Protein AF-A0A3D5CTG4-F1 (afdb_monomer_lite)

Radius of gyration: 15.51 Å; chains: 1; bounding box: 34×23×46 Å

Foldseek 3Di:
DPPVLVVLLVVLVVLLVVLLVCLVCVVVVCVVCVVVVNNVVSVVVVVVSVVVSVVVLVVSCVVQVVVVDPVSNVSSVVSVVSSVCSCVVRVD

pLDDT: mean 83.26, std 7.46, range [53.03, 91.44]

Secondary structure (DSSP, 8-state):
--HHHHHHHHHHHHHHHHHHHHHHHHHHHHHHHHHTT-HHHHHHHHHHHHHHHHHHHHHHHHHHHHTT-HHHHHHHHHHHHHHHHHHHHS--

Sequence (92 aa):
MQKKHLYFTISIALLSVLHWLFSYFYIRLYGYFNLQGSLNQFLLFTQVFRFVLNFYIIFCGYVTLREENRKLLLIYLLFFLFNLLLPFLFPI

Structure (mmCIF, N/CA/C/O backbone):
data_AF-A0A3D5CTG4-F1
#
_entry.id   AF-A0A3D5CTG4-F1
#
loop_
_atom_site.group_PDB
_atom_site.id
_atom_site.type_symbol
_atom_site.label_atom_id
_atom_site.label_alt_id
_atom_site.label_comp_id
_atom_site.label_asym_id
_atom_site.label_entity_id
_atom_site.label_seq_id
_atom_site.pdbx_PDB_ins_code
_atom_site.Cartn_x
_atom_site.Cartn_y
_atom_site.Cartn_z
_atom_site.occupancy
_atom_site.B_iso_or_equiv
_atom_site.auth_seq_id
_atom_site.auth_comp_id
_atom_site.auth_asym_id
_atom_site.auth_atom_id
_atom_site.pdbx_PDB_model_num
ATOM 1 N N . MET A 1 1 ? -5.060 -3.353 25.770 1.00 53.03 1 MET A N 1
ATOM 2 C CA . MET A 1 1 ? -5.551 -3.757 24.432 1.00 53.03 1 MET A CA 1
ATOM 3 C C . MET A 1 1 ? -5.350 -5.256 24.291 1.00 53.03 1 MET A C 1
ATOM 5 O O . MET A 1 1 ? -4.268 -5.718 24.630 1.00 53.03 1 MET A O 1
ATOM 9 N N . GLN A 1 2 ? -6.359 -6.029 23.869 1.00 65.06 2 GLN A N 1
ATOM 10 C CA . GLN A 1 2 ? -6.149 -7.454 23.568 1.00 65.06 2 GLN A CA 1
ATOM 11 C C . GLN A 1 2 ? -5.023 -7.600 22.530 1.00 65.06 2 GLN A C 1
ATOM 13 O O . GLN A 1 2 ? -4.959 -6.814 21.584 1.00 65.06 2 GLN A O 1
ATOM 18 N N . LYS A 1 3 ? -4.149 -8.606 22.693 1.00 70.31 3 LYS A N 1
ATOM 19 C CA . LYS A 1 3 ? -2.975 -8.843 21.825 1.00 70.31 3 LYS A CA 1
ATOM 20 C C . LYS A 1 3 ? -3.334 -8.851 20.328 1.00 70.31 3 LYS A C 1
ATOM 22 O O . LYS A 1 3 ? -2.570 -8.343 19.520 1.00 70.31 3 LYS A O 1
ATOM 27 N N . LYS A 1 4 ? -4.532 -9.336 19.972 1.00 72.00 4 LYS A N 1
ATOM 28 C CA . LYS A 1 4 ? -5.064 -9.349 18.597 1.00 72.00 4 LYS A CA 1
ATOM 29 C C . LYS A 1 4 ? -5.143 -7.954 17.960 1.00 72.00 4 LYS A C 1
ATOM 31 O O . LYS A 1 4 ? -4.701 -7.777 16.831 1.00 72.00 4 LYS A O 1
ATOM 36 N N . HIS A 1 5 ? -5.619 -6.954 18.698 1.00 73.19 5 HIS A N 1
ATOM 37 C CA . HIS A 1 5 ? -5.747 -5.585 18.188 1.00 73.19 5 HIS A CA 1
ATOM 38 C C . HIS A 1 5 ? -4.390 -4.889 18.016 1.00 73.19 5 HIS A C 1
ATOM 40 O O . HIS A 1 5 ? -4.238 -4.036 17.143 1.00 73.19 5 HIS A O 1
ATOM 46 N N . LEU A 1 6 ? -3.391 -5.268 18.822 1.00 75.6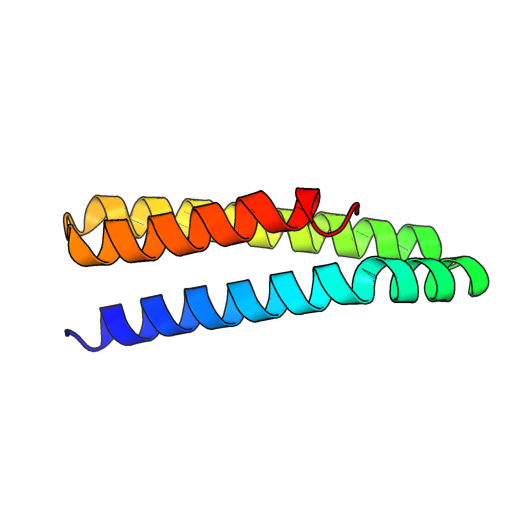9 6 LEU A N 1
ATOM 47 C CA . LEU A 1 6 ? -2.020 -4.785 18.660 1.00 75.69 6 LEU A CA 1
ATOM 48 C C . LEU A 1 6 ? -1.436 -5.278 17.328 1.00 75.69 6 LEU A C 1
ATOM 50 O O . LEU A 1 6 ? -0.965 -4.466 16.538 1.00 75.69 6 LEU A O 1
ATOM 54 N N . TYR A 1 7 ? -1.535 -6.583 17.047 1.00 80.00 7 TYR A N 1
ATOM 55 C CA . TYR A 1 7 ? -1.065 -7.154 15.779 1.00 80.00 7 TYR A CA 1
ATOM 56 C C . TYR A 1 7 ? -1.793 -6.558 14.573 1.00 80.00 7 TYR A C 1
ATOM 58 O O . TYR A 1 7 ? -1.153 -6.235 13.577 1.00 80.00 7 TYR A O 1
ATOM 66 N N . PHE A 1 8 ? -3.106 -6.344 14.680 1.00 80.75 8 PHE A N 1
ATOM 67 C CA . PHE A 1 8 ? -3.890 -5.689 13.634 1.00 80.75 8 PHE A CA 1
ATOM 68 C C . PHE A 1 8 ? -3.389 -4.268 13.336 1.00 80.75 8 PHE A C 1
ATOM 70 O O . PHE A 1 8 ? -3.148 -3.917 12.182 1.00 80.75 8 PHE A O 1
ATOM 77 N N . THR A 1 9 ? -3.158 -3.475 14.386 1.00 80.88 9 THR A N 1
ATOM 78 C CA . THR A 1 9 ? -2.670 -2.094 14.258 1.00 80.88 9 THR A CA 1
ATOM 79 C C . THR A 1 9 ? -1.259 -2.050 13.670 1.00 80.88 9 THR A C 1
ATOM 81 O O . THR A 1 9 ? -0.995 -1.256 12.770 1.00 80.88 9 THR A O 1
ATOM 84 N N . ILE A 1 10 ? -0.367 -2.936 14.127 1.00 85.81 10 ILE A N 1
ATOM 85 C CA . ILE A 1 10 ? 0.996 -3.067 13.589 1.00 85.81 10 ILE A CA 1
ATOM 86 C C . ILE A 1 10 ? 0.955 -3.453 12.108 1.00 85.81 10 ILE A C 1
ATOM 88 O O . ILE A 1 10 ? 1.692 -2.878 11.314 1.00 85.81 10 ILE A O 1
ATOM 92 N N . SER A 1 11 ? 0.076 -4.382 11.725 1.00 86.69 11 SER A N 1
ATOM 93 C CA . SER A 1 11 ? -0.042 -4.837 10.338 1.00 86.69 11 SER A CA 1
ATOM 94 C C . SER A 1 11 ? -0.481 -3.708 9.401 1.00 86.69 11 SER A C 1
ATOM 96 O O . SER A 1 11 ? 0.143 -3.483 8.366 1.00 86.69 11 SER A O 1
ATOM 98 N N . ILE A 1 12 ? -1.501 -2.930 9.788 1.00 84.56 12 ILE A N 1
ATOM 99 C CA . ILE A 1 12 ? -1.950 -1.763 9.007 1.00 84.56 12 ILE A CA 1
ATOM 100 C C . ILE A 1 12 ? -0.858 -0.689 8.935 1.00 84.56 12 ILE A C 1
ATOM 102 O O . ILE A 1 12 ? -0.636 -0.108 7.869 1.00 84.56 12 ILE A O 1
ATOM 106 N N . ALA A 1 13 ? -0.163 -0.431 10.045 1.00 86.31 13 ALA A N 1
ATOM 107 C CA . ALA A 1 13 ? 0.919 0.545 10.085 1.00 86.31 13 ALA A CA 1
ATOM 108 C C . ALA A 1 13 ? 2.069 0.148 9.149 1.00 86.31 13 ALA A C 1
ATOM 110 O O . ALA A 1 13 ? 2.505 0.959 8.334 1.00 86.31 13 ALA A O 1
ATOM 111 N N . LEU A 1 14 ? 2.509 -1.110 9.213 1.00 88.31 14 LEU A N 1
ATOM 112 C CA . LEU A 1 14 ? 3.581 -1.641 8.372 1.00 88.31 14 LEU A CA 1
ATOM 113 C C . LEU A 1 14 ? 3.205 -1.563 6.889 1.00 88.31 14 LEU A C 1
ATOM 115 O O . LEU A 1 14 ? 4.007 -1.109 6.073 1.00 88.31 14 LEU A O 1
ATOM 119 N N . LEU A 1 15 ? 1.968 -1.926 6.549 1.00 85.69 15 LEU A N 1
ATOM 120 C CA . LEU A 1 15 ? 1.477 -1.841 5.178 1.00 85.69 15 LEU A CA 1
ATOM 121 C C . LEU A 1 15 ? 1.420 -0.395 4.665 1.00 85.69 15 LEU A C 1
ATOM 123 O O . LEU A 1 15 ? 1.793 -0.127 3.527 1.00 85.69 15 LEU A O 1
ATOM 127 N N . SER A 1 16 ? 1.004 0.542 5.515 1.00 84.88 16 SER A N 1
ATOM 128 C CA . SER A 1 16 ? 0.933 1.965 5.166 1.00 84.88 16 SER A CA 1
ATOM 129 C C . SER A 1 16 ? 2.323 2.565 4.949 1.00 84.88 16 SER A C 1
ATOM 131 O O . SER A 1 16 ? 2.515 3.356 4.028 1.00 84.88 16 SER A O 1
ATOM 133 N N . VAL A 1 17 ? 3.313 2.150 5.747 1.00 88.12 17 VAL A N 1
ATOM 134 C CA . VAL A 1 17 ? 4.721 2.529 5.544 1.00 88.12 17 VAL A CA 1
ATOM 135 C C . VAL A 1 17 ? 5.255 1.952 4.234 1.00 88.12 17 VAL A C 1
ATOM 137 O O . VAL A 1 17 ? 5.896 2.675 3.474 1.00 88.12 17 VAL A O 1
ATOM 140 N N . LEU A 1 18 ? 4.961 0.684 3.932 1.00 87.62 18 LEU A N 1
ATOM 141 C CA . LEU A 1 18 ? 5.333 0.060 2.658 1.00 87.62 18 LEU A CA 1
ATOM 142 C C . LEU A 1 18 ? 4.720 0.796 1.464 1.00 87.62 18 LEU A C 1
ATOM 144 O O . LEU A 1 18 ? 5.422 1.084 0.497 1.00 87.62 18 LEU A O 1
ATOM 148 N N . HIS A 1 19 ? 3.433 1.134 1.537 1.00 85.94 19 HIS A N 1
ATOM 149 C CA . HIS A 1 19 ? 2.747 1.868 0.478 1.00 85.94 19 HIS A CA 1
ATOM 150 C C . HIS A 1 19 ? 3.317 3.280 0.298 1.00 85.94 19 HIS A C 1
ATOM 152 O O . HIS A 1 19 ? 3.514 3.723 -0.835 1.00 85.94 19 HIS A O 1
ATOM 158 N N . TRP A 1 20 ? 3.647 3.966 1.394 1.00 87.50 20 TRP A N 1
ATOM 159 C CA . TRP A 1 20 ? 4.300 5.271 1.340 1.00 87.50 20 TRP A CA 1
ATOM 160 C C . TRP A 1 20 ? 5.692 5.198 0.709 1.00 87.50 20 TRP A C 1
ATOM 162 O O . TRP A 1 20 ? 5.972 5.956 -0.217 1.00 87.50 20 TRP A O 1
ATOM 172 N N . LEU A 1 21 ? 6.538 4.258 1.146 1.00 88.25 21 LEU A N 1
ATOM 173 C CA . LEU A 1 21 ? 7.865 4.040 0.560 1.00 88.25 21 LEU A CA 1
ATOM 174 C C . LEU A 1 21 ? 7.760 3.739 -0.935 1.00 88.25 21 LEU A C 1
ATOM 176 O O . LEU A 1 21 ? 8.466 4.346 -1.739 1.00 88.25 21 LEU A O 1
ATOM 180 N N . PHE A 1 22 ? 6.850 2.842 -1.313 1.00 86.69 22 PHE A N 1
ATOM 181 C CA . PHE A 1 22 ? 6.618 2.507 -2.711 1.00 86.69 22 PHE A CA 1
ATOM 182 C C . PHE A 1 22 ? 6.208 3.742 -3.523 1.00 86.69 22 PHE A C 1
ATOM 184 O O . PHE A 1 22 ? 6.784 3.999 -4.577 1.00 86.69 22 PHE A O 1
ATOM 191 N N . SER A 1 23 ? 5.283 4.547 -2.998 1.00 86.00 23 SER A N 1
ATOM 192 C CA . SER A 1 23 ? 4.811 5.767 -3.659 1.00 86.00 23 SER A CA 1
ATOM 193 C C . SER A 1 23 ? 5.916 6.814 -3.810 1.00 86.00 23 SER A C 1
ATOM 195 O O . SER A 1 23 ? 6.077 7.399 -4.878 1.00 86.00 23 SER A O 1
ATOM 197 N N . TYR A 1 24 ? 6.734 6.999 -2.773 1.00 87.25 24 TYR A N 1
ATOM 198 C CA . TYR A 1 24 ? 7.855 7.935 -2.787 1.00 87.25 24 TYR A CA 1
ATOM 199 C C . TYR A 1 24 ? 8.908 7.568 -3.842 1.00 87.25 24 TYR A C 1
ATOM 201 O O . TYR A 1 24 ? 9.415 8.432 -4.562 1.00 87.25 24 TYR A O 1
ATOM 209 N N . PHE A 1 25 ? 9.241 6.280 -3.956 1.00 87.56 25 PHE A N 1
ATOM 210 C CA . PHE A 1 25 ? 10.249 5.807 -4.905 1.00 87.56 25 PHE A CA 1
ATOM 211 C C . PHE A 1 25 ? 9.696 5.503 -6.300 1.00 87.56 25 PHE A C 1
ATOM 213 O O . PHE A 1 25 ? 10.496 5.291 -7.215 1.00 87.56 25 PHE A O 1
ATOM 220 N N . TYR A 1 26 ? 8.373 5.523 -6.494 1.00 87.19 26 TYR A N 1
ATOM 221 C CA . TYR A 1 26 ? 7.730 5.093 -7.735 1.00 87.19 26 TYR A CA 1
ATOM 222 C C . TYR A 1 26 ? 8.313 5.773 -8.973 1.00 87.19 26 TYR A C 1
ATOM 224 O O . TYR A 1 26 ? 8.728 5.081 -9.893 1.00 87.19 26 TYR A O 1
ATOM 232 N N . ILE A 1 27 ? 8.440 7.105 -8.982 1.00 86.06 27 ILE A N 1
ATOM 233 C CA . ILE A 1 27 ? 8.931 7.839 -10.160 1.00 86.06 27 ILE A CA 1
ATOM 234 C C . ILE A 1 27 ? 10.376 7.450 -10.529 1.00 86.06 27 ILE A C 1
ATOM 236 O O . ILE A 1 27 ? 10.730 7.358 -11.704 1.00 86.06 27 ILE A O 1
ATOM 240 N N . ARG A 1 28 ? 11.218 7.179 -9.519 1.00 88.06 28 ARG A N 1
ATOM 241 C CA . ARG A 1 28 ? 12.620 6.780 -9.715 1.00 88.06 28 ARG A CA 1
ATOM 242 C C . ARG A 1 28 ? 12.703 5.356 -10.251 1.00 88.06 28 ARG A C 1
ATOM 244 O O . ARG A 1 28 ? 13.470 5.100 -11.175 1.00 88.06 28 ARG A O 1
ATOM 251 N N . LEU A 1 29 ? 11.895 4.454 -9.696 1.00 87.62 29 LEU A N 1
ATOM 252 C CA . LEU A 1 29 ? 11.786 3.077 -10.173 1.00 87.62 29 LEU A CA 1
ATOM 253 C C . LEU A 1 29 ? 11.221 3.043 -11.596 1.00 87.6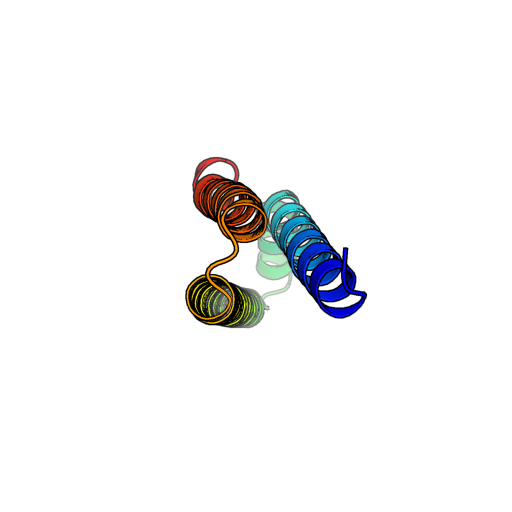2 29 LEU A C 1
ATOM 255 O O . LEU A 1 29 ? 11.806 2.396 -12.457 1.00 87.62 29 LEU A O 1
ATOM 259 N N . TYR A 1 30 ? 10.167 3.809 -11.875 1.00 88.19 30 TYR A N 1
ATOM 260 C CA . TYR A 1 30 ? 9.586 3.953 -13.206 1.00 88.19 30 TYR A CA 1
ATOM 261 C C . TYR A 1 30 ? 10.644 4.381 -14.227 1.00 88.19 30 TYR A C 1
ATOM 263 O O . TYR A 1 30 ? 10.802 3.726 -15.254 1.00 88.19 30 TYR A O 1
ATOM 271 N N . GLY A 1 31 ? 11.427 5.424 -13.925 1.00 86.94 31 GLY A N 1
ATOM 272 C CA . GLY A 1 31 ? 12.521 5.869 -14.792 1.00 86.94 31 GLY A CA 1
ATOM 273 C C . GLY A 1 31 ? 13.581 4.787 -15.029 1.00 86.94 31 GLY A C 1
ATOM 274 O O . GLY A 1 31 ? 13.986 4.563 -16.168 1.00 86.94 31 GLY A O 1
ATOM 275 N N . TYR A 1 32 ? 13.986 4.072 -13.977 1.00 91.19 32 TYR A N 1
ATOM 276 C CA . TYR A 1 32 ? 14.954 2.975 -14.068 1.00 91.19 32 TYR A CA 1
ATOM 277 C C . TYR A 1 32 ? 14.452 1.818 -14.947 1.00 91.19 32 TYR A C 1
ATOM 279 O O . TYR A 1 32 ? 15.143 1.402 -15.877 1.00 91.19 32 TYR A O 1
ATOM 287 N N . PHE A 1 33 ? 13.234 1.331 -14.701 1.00 90.31 33 PHE A N 1
ATOM 288 C CA . PHE A 1 33 ? 12.637 0.225 -15.458 1.00 90.31 33 PHE A CA 1
ATOM 289 C C . PHE A 1 33 ? 12.285 0.619 -16.898 1.00 90.31 33 PHE A C 1
ATOM 291 O O . PHE A 1 33 ? 12.334 -0.226 -17.794 1.00 90.31 33 PHE A O 1
ATOM 298 N N . ASN A 1 34 ? 11.998 1.900 -17.149 1.00 90.62 34 ASN A N 1
ATOM 299 C CA . ASN A 1 34 ? 11.833 2.423 -18.502 1.00 90.62 34 ASN A CA 1
ATOM 300 C C . ASN A 1 34 ? 13.138 2.320 -19.307 1.00 90.62 34 ASN A C 1
ATOM 302 O O . ASN A 1 34 ? 13.135 1.830 -20.434 1.00 90.62 34 ASN A O 1
ATOM 306 N N . LEU A 1 35 ? 14.268 2.711 -18.708 1.00 90.62 35 LEU A N 1
ATOM 307 C CA . LEU A 1 35 ? 15.583 2.641 -19.357 1.00 90.62 35 LEU A CA 1
ATOM 308 C C . LEU A 1 35 ? 16.067 1.202 -19.585 1.00 90.62 35 LEU A C 1
ATOM 310 O O . LEU A 1 35 ? 16.821 0.952 -20.520 1.00 90.62 35 LEU A O 1
ATOM 314 N N . GLN A 1 36 ? 15.627 0.252 -18.759 1.00 90.69 36 GLN A N 1
ATOM 315 C CA . GLN A 1 36 ? 15.966 -1.167 -18.907 1.00 90.69 36 GLN A CA 1
ATOM 316 C C . GLN A 1 36 ? 15.049 -1.942 -19.866 1.00 90.69 36 GLN A C 1
ATOM 318 O O . GLN A 1 36 ? 15.259 -3.136 -20.071 1.00 90.69 36 GLN A O 1
ATOM 323 N N . GLY A 1 37 ? 14.030 -1.301 -20.450 1.00 89.00 37 GLY A N 1
ATOM 324 C CA . GLY A 1 37 ? 13.082 -1.958 -21.360 1.00 89.00 37 GLY A CA 1
ATOM 325 C C . GLY A 1 37 ? 12.103 -2.923 -20.675 1.00 89.00 37 GLY A C 1
ATOM 326 O O . GLY A 1 37 ? 11.358 -3.631 -21.347 1.00 89.00 37 GLY A O 1
ATOM 327 N N . SER A 1 38 ? 12.061 -2.942 -19.341 1.00 91.00 38 SER A N 1
ATOM 328 C CA . SER A 1 38 ? 11.205 -3.806 -18.513 1.00 91.00 38 SER A CA 1
ATOM 329 C C . SER A 1 38 ? 10.001 -3.057 -17.918 1.00 91.00 38 SER A C 1
ATOM 331 O O . SER A 1 38 ? 9.358 -3.525 -16.976 1.00 91.00 38 SER A O 1
ATOM 333 N N . LEU A 1 39 ? 9.638 -1.914 -18.514 1.00 88.94 39 LEU A N 1
ATOM 334 C CA . LEU A 1 39 ? 8.552 -1.037 -18.068 1.00 88.94 39 LEU A CA 1
ATOM 335 C C . LEU A 1 39 ? 7.220 -1.772 -17.870 1.00 88.94 39 LEU A C 1
ATOM 337 O O . LEU A 1 39 ? 6.570 -1.610 -16.841 1.00 88.94 39 LEU A O 1
ATOM 341 N N . ASN A 1 40 ? 6.827 -2.614 -18.829 1.00 87.81 40 ASN A N 1
ATOM 342 C CA . ASN A 1 40 ? 5.555 -3.338 -18.761 1.00 87.81 40 ASN A CA 1
ATOM 343 C C . ASN A 1 40 ? 5.484 -4.283 -17.556 1.00 87.81 40 ASN A C 1
ATOM 345 O O . ASN A 1 40 ? 4.437 -4.393 -16.924 1.00 87.81 40 ASN A O 1
ATOM 349 N N . GLN A 1 41 ? 6.596 -4.934 -17.206 1.00 89.12 41 GLN A N 1
ATOM 350 C CA . GLN A 1 41 ? 6.660 -5.811 -16.035 1.00 89.12 41 GLN A CA 1
ATOM 351 C C . GLN A 1 41 ? 6.544 -5.003 -14.740 1.00 89.12 41 GLN A C 1
ATOM 353 O O . GLN A 1 41 ? 5.807 -5.394 -13.837 1.00 89.12 41 GLN A O 1
ATOM 358 N N . PHE A 1 42 ? 7.214 -3.849 -14.671 1.00 89.12 42 PHE A N 1
ATOM 359 C CA . PHE A 1 42 ? 7.119 -2.942 -13.528 1.00 89.12 42 PHE A CA 1
ATOM 360 C C . PHE A 1 42 ? 5.702 -2.373 -13.347 1.00 89.12 42 PHE A C 1
ATOM 362 O O . PHE A 1 42 ? 5.184 -2.333 -12.228 1.00 89.12 42 PHE A O 1
ATOM 369 N N . LEU A 1 43 ? 5.040 -1.985 -14.439 1.00 89.06 43 LEU A N 1
ATOM 370 C CA . LEU A 1 43 ? 3.655 -1.510 -14.414 1.00 89.06 43 LEU A CA 1
ATOM 371 C C . LEU A 1 43 ? 2.689 -2.600 -13.943 1.00 89.06 43 LEU A C 1
ATOM 373 O O . LEU A 1 43 ? 1.850 -2.337 -13.082 1.00 89.06 43 LEU A O 1
ATOM 377 N N . LEU A 1 44 ? 2.843 -3.829 -14.442 1.00 91.44 44 LEU A N 1
ATOM 378 C CA . LEU A 1 44 ? 2.027 -4.972 -14.025 1.00 91.44 44 LEU A CA 1
ATOM 379 C C . LEU A 1 44 ? 2.242 -5.273 -12.533 1.00 91.44 44 LEU A C 1
ATOM 381 O O . LEU A 1 44 ? 1.274 -5.395 -11.782 1.00 91.44 44 LEU A O 1
ATOM 385 N N . PHE A 1 45 ? 3.496 -5.289 -12.072 1.00 89.62 45 PHE A N 1
ATOM 386 C CA . PHE A 1 45 ? 3.822 -5.438 -10.652 1.00 89.62 45 PHE A CA 1
ATOM 387 C C . PHE A 1 45 ? 3.170 -4.344 -9.797 1.00 89.62 45 PHE A C 1
ATOM 389 O O . PHE A 1 45 ? 2.553 -4.639 -8.775 1.00 89.62 45 PHE A O 1
ATOM 396 N N . THR A 1 46 ? 3.243 -3.088 -10.242 1.00 88.56 46 THR A N 1
ATOM 397 C CA . THR A 1 46 ? 2.635 -1.952 -9.538 1.00 88.56 46 THR A CA 1
ATOM 398 C C . THR A 1 46 ? 1.114 -2.084 -9.456 1.00 88.56 46 THR A C 1
ATOM 400 O O . THR A 1 46 ? 0.527 -1.846 -8.400 1.00 88.56 46 THR A O 1
ATOM 403 N N . GLN A 1 47 ? 0.459 -2.502 -10.540 1.00 87.62 47 GLN A N 1
ATOM 404 C CA . GLN A 1 47 ? -0.986 -2.734 -10.557 1.00 87.62 47 GLN A CA 1
ATOM 405 C C . GLN A 1 47 ? -1.393 -3.849 -9.589 1.00 87.62 47 GLN A C 1
ATOM 407 O O . GLN A 1 47 ? -2.324 -3.662 -8.803 1.00 87.62 47 GLN A O 1
ATOM 412 N N . VAL A 1 48 ? -0.671 -4.973 -9.589 1.00 91.12 48 VAL A N 1
ATOM 413 C CA . VAL A 1 48 ? -0.919 -6.087 -8.660 1.00 91.12 48 VAL A CA 1
ATOM 414 C C . VAL A 1 48 ? -0.705 -5.642 -7.216 1.00 91.12 48 VAL A C 1
ATOM 416 O O . VAL A 1 48 ? -1.553 -5.902 -6.365 1.00 91.12 48 VAL A O 1
ATOM 419 N N . PHE A 1 49 ? 0.375 -4.912 -6.937 1.00 87.50 49 PHE A N 1
ATOM 420 C CA . PHE A 1 49 ? 0.657 -4.378 -5.607 1.00 87.50 49 PHE A CA 1
ATOM 421 C C . PHE A 1 49 ? -0.472 -3.460 -5.113 1.00 87.50 49 PHE A C 1
ATOM 423 O O . PHE A 1 49 ? -0.974 -3.641 -4.002 1.00 87.50 49 PHE A O 1
ATOM 430 N N . ARG A 1 50 ? -0.951 -2.538 -5.960 1.00 84.75 50 ARG A N 1
ATOM 431 C CA . ARG A 1 50 ? -2.101 -1.670 -5.645 1.00 84.75 50 ARG A CA 1
ATOM 432 C C . ARG A 1 50 ? -3.377 -2.472 -5.402 1.00 84.75 50 ARG A C 1
ATOM 434 O O . ARG A 1 50 ? -4.132 -2.152 -4.487 1.00 84.75 50 ARG A O 1
ATOM 441 N N . PHE A 1 51 ? -3.619 -3.514 -6.193 1.00 87.62 51 PHE A N 1
ATOM 442 C CA . PHE A 1 51 ? -4.788 -4.373 -6.023 1.00 87.62 51 PHE A CA 1
ATOM 443 C C . PHE A 1 51 ? -4.761 -5.103 -4.675 1.00 87.62 51 PHE A C 1
ATOM 445 O O . PHE A 1 51 ? -5.750 -5.080 -3.942 1.00 87.62 51 PHE A O 1
ATOM 452 N N . VAL A 1 52 ? -3.612 -5.679 -4.309 1.00 88.62 52 VAL A N 1
ATOM 453 C CA . VAL A 1 52 ? -3.411 -6.352 -3.017 1.00 88.62 52 VAL A CA 1
ATOM 454 C C . VAL A 1 52 ? -3.594 -5.376 -1.852 1.00 88.62 52 VAL A C 1
ATOM 456 O O . VAL A 1 52 ? -4.287 -5.707 -0.890 1.00 88.62 52 VAL A O 1
ATOM 459 N N . LEU A 1 53 ? -3.043 -4.161 -1.950 1.00 85.50 53 LEU A N 1
ATOM 460 C CA . LEU A 1 53 ? -3.228 -3.116 -0.938 1.00 85.50 53 LEU A CA 1
ATOM 461 C C . LEU A 1 53 ? -4.703 -2.742 -0.757 1.00 85.50 53 LEU A C 1
ATOM 463 O O . LEU A 1 53 ? -5.196 -2.726 0.370 1.00 85.50 53 LEU A O 1
ATOM 467 N N . ASN A 1 54 ? -5.421 -2.486 -1.852 1.00 84.88 54 ASN A N 1
ATOM 468 C CA . ASN A 1 54 ? -6.842 -2.140 -1.800 1.00 84.88 54 ASN A CA 1
ATOM 469 C C . ASN A 1 54 ? -7.678 -3.272 -1.194 1.00 84.88 54 ASN A C 1
ATOM 471 O O . ASN A 1 54 ? -8.522 -3.026 -0.331 1.00 84.88 54 ASN A O 1
ATOM 475 N N . PHE A 1 55 ? -7.416 -4.517 -1.598 1.00 88.44 55 PHE A N 1
ATOM 476 C CA . PHE A 1 55 ? -8.108 -5.681 -1.052 1.00 88.44 55 PHE A CA 1
ATOM 477 C C . PHE A 1 55 ? -7.856 -5.833 0.452 1.00 88.44 55 PHE A C 1
ATOM 479 O O . PHE A 1 55 ? -8.785 -6.075 1.225 1.00 88.44 55 PHE A O 1
ATOM 486 N N . TYR A 1 56 ? -6.612 -5.627 0.886 1.00 86.38 56 TYR A N 1
ATOM 487 C CA . TYR A 1 56 ? -6.255 -5.681 2.296 1.00 86.38 56 TYR A CA 1
ATOM 488 C C . TYR A 1 56 ? -6.952 -4.584 3.112 1.00 86.38 56 TYR A C 1
ATOM 490 O O . TYR A 1 56 ? -7.475 -4.858 4.191 1.00 86.38 56 TYR A O 1
ATOM 498 N N . ILE A 1 57 ? -7.017 -3.355 2.592 1.00 85.25 57 ILE A N 1
ATOM 499 C CA . ILE A 1 57 ? -7.737 -2.249 3.238 1.00 85.25 57 ILE A CA 1
ATOM 500 C C . ILE A 1 57 ? -9.218 -2.608 3.416 1.00 85.25 57 ILE A C 1
ATOM 502 O O . ILE A 1 57 ? -9.739 -2.485 4.524 1.00 85.25 57 ILE A O 1
ATOM 506 N N . ILE A 1 58 ? -9.876 -3.128 2.372 1.00 86.62 58 ILE A N 1
ATOM 507 C CA . ILE A 1 58 ? -11.278 -3.580 2.439 1.00 86.62 58 ILE A CA 1
ATOM 508 C C . ILE A 1 58 ? -11.454 -4.653 3.520 1.00 86.62 58 ILE A C 1
ATOM 510 O O . ILE A 1 58 ? -12.369 -4.562 4.344 1.00 86.62 58 ILE A O 1
ATOM 514 N N . PHE A 1 59 ? -10.561 -5.643 3.556 1.00 86.88 59 PHE A N 1
ATOM 515 C CA . PHE A 1 59 ? -10.590 -6.703 4.559 1.00 86.88 59 PHE A CA 1
ATOM 516 C C . PHE A 1 59 ? -10.439 -6.149 5.984 1.00 86.88 59 PHE A C 1
ATOM 518 O O . PHE A 1 59 ? -11.215 -6.502 6.875 1.00 86.88 59 P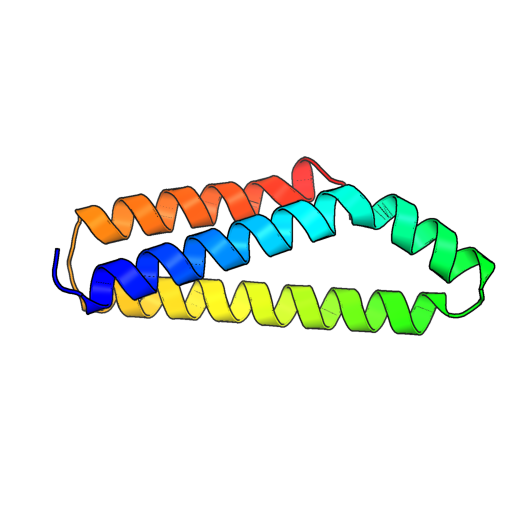HE A O 1
ATOM 525 N N . CYS A 1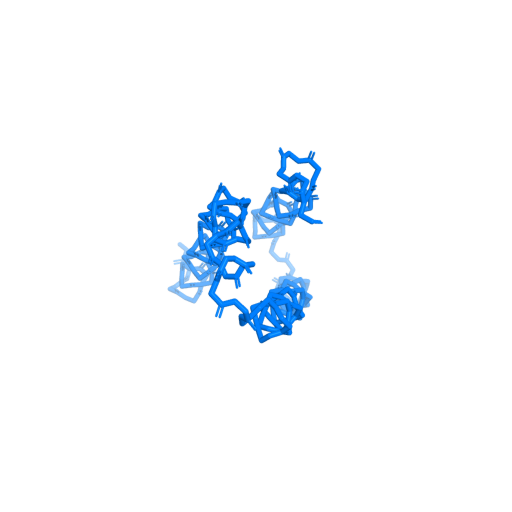 60 ? -9.500 -5.226 6.200 1.00 83.62 60 CYS A N 1
ATOM 526 C CA . CYS A 1 60 ? -9.340 -4.536 7.477 1.00 83.62 60 CYS A CA 1
ATOM 527 C C . CYS A 1 60 ? -10.591 -3.741 7.869 1.00 83.62 60 CYS A C 1
ATOM 529 O O . CYS A 1 60 ? -10.990 -3.788 9.035 1.00 83.62 60 CYS A O 1
ATOM 531 N N . GLY A 1 61 ? -11.242 -3.064 6.922 1.00 83.69 61 GLY A N 1
ATOM 532 C CA . GLY A 1 61 ? -12.492 -2.351 7.177 1.00 83.69 61 GLY A CA 1
ATOM 533 C C . GLY A 1 61 ? -13.604 -3.293 7.633 1.00 83.69 61 GLY A C 1
ATOM 534 O O . GLY A 1 61 ? -14.261 -3.026 8.641 1.00 83.69 61 GLY A O 1
ATOM 535 N N . TYR A 1 62 ? -13.754 -4.437 6.961 1.00 86.06 62 TYR A N 1
ATOM 536 C CA . TYR A 1 62 ? -14.734 -5.462 7.323 1.00 86.06 62 TYR A CA 1
ATOM 537 C C . TYR A 1 62 ? -14.500 -6.030 8.732 1.00 86.06 62 TYR A C 1
ATOM 539 O O . TYR A 1 62 ? -15.430 -6.103 9.538 1.00 86.06 62 TYR A O 1
ATOM 547 N N . VAL A 1 63 ? -13.252 -6.385 9.062 1.00 84.19 63 VAL A N 1
ATOM 548 C CA . VAL A 1 63 ? -12.891 -6.886 10.400 1.00 84.19 63 VAL A CA 1
ATOM 549 C C . VAL A 1 63 ? -13.170 -5.833 11.474 1.00 84.19 63 VAL A C 1
ATOM 551 O O . VAL A 1 63 ? -13.736 -6.154 12.517 1.00 84.19 63 VAL A O 1
ATOM 554 N N . THR A 1 64 ? -12.833 -4.571 11.204 1.00 83.31 64 THR A N 1
ATOM 555 C CA . THR A 1 64 ? -13.018 -3.475 12.167 1.00 83.31 64 THR A CA 1
ATOM 556 C C . THR A 1 64 ? -14.496 -3.180 12.434 1.00 83.31 64 THR A C 1
ATOM 558 O O . THR A 1 64 ? -14.871 -2.929 13.579 1.00 83.31 64 THR A O 1
ATOM 561 N N . LEU A 1 65 ? -15.345 -3.251 11.402 1.00 82.81 65 LEU A N 1
ATOM 562 C CA . LEU A 1 65 ? -16.801 -3.124 11.532 1.00 82.81 65 LEU A CA 1
ATOM 563 C C . LEU A 1 65 ? -17.397 -4.257 12.376 1.00 82.81 65 LEU A C 1
ATOM 565 O O . LEU A 1 65 ? -18.251 -4.004 13.220 1.00 82.81 65 LEU A O 1
ATOM 569 N N . ARG A 1 66 ? -16.913 -5.490 12.189 1.00 82.75 66 ARG A N 1
ATOM 570 C CA . ARG A 1 66 ? -17.393 -6.668 12.927 1.00 82.75 66 ARG A CA 1
ATOM 571 C C . ARG A 1 66 ? -17.084 -6.617 14.426 1.00 82.75 66 ARG A C 1
ATOM 573 O O . ARG A 1 66 ? -17.835 -7.183 15.211 1.00 82.75 66 ARG A O 1
ATOM 580 N N . GLU A 1 67 ? -15.982 -5.987 14.829 1.00 79.81 67 GLU A N 1
ATOM 581 C CA . GLU A 1 67 ? -15.580 -5.901 16.242 1.00 79.81 67 GLU A CA 1
ATOM 582 C C . GLU A 1 67 ? -16.292 -4.776 17.028 1.00 79.81 67 GLU A C 1
ATOM 584 O O . GLU A 1 67 ? -16.058 -4.660 18.230 1.00 79.81 67 GLU A O 1
ATOM 589 N N . GLU A 1 68 ? -17.120 -3.936 16.381 1.00 75.94 68 GLU A N 1
ATOM 590 C CA . GLU A 1 68 ? -17.858 -2.783 16.961 1.00 75.94 68 GLU A CA 1
ATOM 591 C C . GLU A 1 68 ? -17.015 -1.823 17.835 1.00 75.94 68 GLU A C 1
ATOM 593 O O . GLU A 1 68 ? -17.517 -0.983 18.588 1.00 75.94 68 GLU A O 1
ATOM 598 N N . ASN A 1 69 ? -15.689 -1.895 17.724 1.00 77.62 69 ASN A N 1
ATOM 599 C CA . ASN A 1 69 ? -14.785 -1.162 18.590 1.00 77.62 69 ASN A CA 1
ATOM 600 C C . ASN A 1 69 ? -14.477 0.220 18.002 1.00 77.62 69 ASN A C 1
ATOM 602 O O . ASN A 1 69 ? -13.615 0.376 17.133 1.00 77.62 69 ASN A O 1
ATOM 606 N N . ARG A 1 70 ? -15.143 1.256 18.532 1.00 77.06 70 ARG A N 1
ATOM 607 C CA . ARG A 1 70 ? -15.009 2.654 18.070 1.00 77.06 70 ARG A CA 1
ATOM 608 C C . ARG A 1 70 ? -13.564 3.166 18.006 1.00 77.06 70 ARG A C 1
ATOM 610 O O . ARG A 1 70 ? -13.250 3.967 17.131 1.00 77.06 70 ARG A O 1
ATOM 617 N N . LYS A 1 71 ? -12.670 2.716 18.900 1.00 78.19 71 LYS A N 1
ATOM 618 C CA . LYS A 1 71 ? -11.257 3.146 18.886 1.00 78.19 71 LYS A CA 1
ATOM 619 C C . LYS A 1 71 ? -10.495 2.573 17.691 1.00 78.19 71 LYS A C 1
ATOM 621 O O . LYS A 1 71 ? -9.704 3.285 17.082 1.00 78.19 71 LYS A O 1
ATOM 626 N N . LEU A 1 72 ? -10.744 1.311 17.344 1.00 76.50 72 LEU A N 1
ATOM 627 C CA . LEU A 1 72 ? -10.114 0.666 16.188 1.00 76.50 72 LEU A CA 1
ATOM 628 C C . LEU A 1 72 ? -10.671 1.200 14.877 1.00 76.50 72 LEU A C 1
ATOM 630 O O . LEU A 1 72 ? -9.901 1.404 13.946 1.00 76.50 72 LEU A O 1
ATOM 634 N N . LEU A 1 73 ? -11.969 1.506 14.839 1.00 82.12 73 LEU A N 1
ATOM 635 C CA . LEU A 1 73 ? -12.599 2.169 13.700 1.00 82.12 73 LEU A CA 1
ATOM 636 C C . LEU A 1 73 ? -11.900 3.494 13.368 1.00 82.12 73 LEU A C 1
ATOM 638 O O . LEU A 1 73 ? -11.564 3.734 12.214 1.00 82.12 73 LEU A O 1
ATOM 642 N N . LEU A 1 74 ? -11.635 4.324 14.383 1.00 82.81 74 LEU A N 1
ATOM 643 C CA . LEU A 1 74 ? -10.933 5.600 14.220 1.00 82.81 74 LEU A CA 1
ATOM 644 C C . LEU A 1 74 ? -9.502 5.418 13.696 1.00 82.81 74 LEU A C 1
ATOM 646 O O . LEU A 1 74 ? -9.090 6.126 12.780 1.00 82.81 74 LEU A O 1
ATOM 650 N N . ILE A 1 75 ? -8.761 4.452 14.246 1.00 83.50 75 ILE A N 1
ATOM 651 C CA . ILE A 1 75 ? -7.398 4.131 13.796 1.00 83.50 75 ILE A CA 1
ATOM 652 C C . ILE A 1 75 ? -7.419 3.658 12.338 1.00 83.50 75 ILE A C 1
ATOM 654 O O . ILE A 1 75 ? -6.656 4.161 11.517 1.00 83.50 75 ILE A O 1
ATOM 658 N N . TYR A 1 76 ? -8.317 2.732 12.003 1.00 84.94 76 TYR A N 1
ATOM 659 C CA . TYR A 1 76 ? -8.496 2.243 10.641 1.00 84.94 76 TYR A CA 1
ATOM 660 C C . TYR A 1 76 ? -8.844 3.380 9.672 1.00 84.94 76 TYR A C 1
ATOM 662 O O . TYR A 1 76 ? -8.219 3.484 8.622 1.00 84.94 76 TYR A O 1
ATOM 670 N N . LEU A 1 77 ? -9.782 4.261 10.033 1.00 85.38 77 LEU A N 1
ATOM 671 C CA . LEU A 1 77 ? -10.171 5.420 9.222 1.00 85.38 77 LEU A CA 1
ATOM 672 C C . LEU A 1 77 ? -8.997 6.363 8.955 1.00 85.38 77 LEU A C 1
ATOM 674 O O . LEU A 1 77 ? -8.845 6.843 7.834 1.00 85.38 77 LEU A O 1
ATOM 678 N N . LEU A 1 78 ? -8.150 6.604 9.957 1.00 85.62 78 LEU A N 1
ATOM 679 C CA . LEU A 1 78 ? -6.962 7.441 9.805 1.00 85.62 78 LEU A CA 1
ATOM 680 C C . LEU A 1 78 ? -5.976 6.818 8.809 1.00 85.62 78 LEU A C 1
ATOM 682 O O . LEU A 1 78 ? -5.501 7.499 7.901 1.00 85.62 78 LEU A O 1
ATOM 686 N N . PHE A 1 79 ? -5.721 5.513 8.921 1.00 83.50 79 PHE A N 1
ATOM 687 C CA . PHE A 1 79 ? -4.872 4.799 7.966 1.00 83.50 79 PHE A CA 1
ATOM 688 C C . PHE A 1 79 ? -5.493 4.706 6.571 1.00 83.50 79 PHE A C 1
ATOM 690 O O . PHE A 1 79 ? -4.777 4.818 5.577 1.00 83.50 79 PHE A O 1
ATOM 697 N N . PHE A 1 80 ? -6.809 4.541 6.478 1.00 86.19 80 PHE A N 1
ATOM 698 C CA . PHE A 1 80 ? -7.540 4.576 5.218 1.00 86.19 80 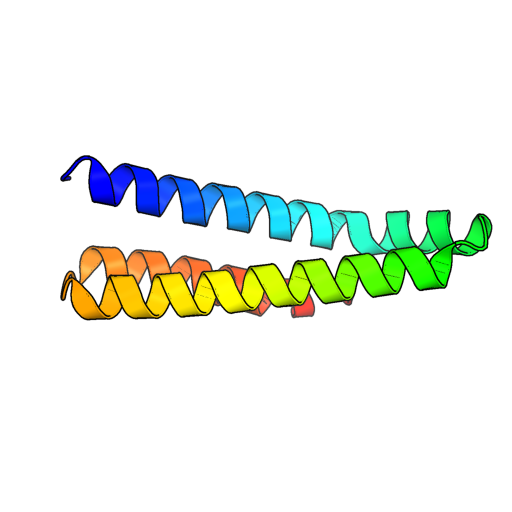PHE A CA 1
ATOM 699 C C . PHE A 1 80 ? -7.357 5.927 4.520 1.00 86.19 80 PHE A C 1
ATOM 701 O O . PHE A 1 80 ? -6.946 5.963 3.364 1.00 86.19 80 PHE A O 1
ATOM 708 N N . LEU A 1 81 ? -7.579 7.031 5.237 1.00 86.12 81 LEU A N 1
ATOM 709 C CA . LEU A 1 81 ? -7.375 8.390 4.728 1.00 86.12 81 LEU A CA 1
ATOM 710 C C . LEU A 1 81 ? -5.927 8.628 4.299 1.00 86.12 81 LEU A C 1
ATOM 712 O O . LEU A 1 81 ? -5.695 9.162 3.218 1.00 86.12 81 LEU A O 1
ATOM 716 N N . PHE A 1 82 ? -4.956 8.192 5.103 1.00 85.19 82 PHE A N 1
ATOM 717 C CA . PHE A 1 82 ? -3.543 8.285 4.742 1.00 85.19 82 PHE A CA 1
ATOM 718 C C . PHE A 1 82 ? -3.251 7.551 3.424 1.00 85.19 82 PHE A C 1
ATOM 720 O O . PHE A 1 82 ? -2.660 8.131 2.516 1.00 85.19 82 PHE A O 1
ATOM 727 N N . ASN A 1 83 ? -3.730 6.312 3.276 1.00 81.81 83 ASN A N 1
ATOM 728 C CA . ASN A 1 83 ? -3.547 5.531 2.050 1.00 81.81 83 ASN A CA 1
ATOM 729 C C . ASN A 1 83 ? -4.307 6.108 0.845 1.00 81.81 83 ASN A C 1
ATOM 731 O O . ASN A 1 83 ? -3.822 5.987 -0.278 1.00 81.81 83 ASN A O 1
ATOM 735 N N . LEU A 1 84 ? -5.455 6.755 1.066 1.00 82.44 84 LEU A N 1
ATOM 736 C CA . LEU A 1 84 ? -6.230 7.437 0.027 1.00 82.44 84 LEU A CA 1
ATOM 737 C C . LEU A 1 84 ? -5.526 8.701 -0.483 1.00 82.44 84 LEU A C 1
ATOM 739 O O . LEU A 1 84 ? -5.647 9.025 -1.659 1.00 82.44 84 LEU A O 1
ATOM 743 N N . LEU A 1 85 ? -4.798 9.410 0.384 1.00 81.75 85 LEU A N 1
ATOM 744 C CA . LEU A 1 85 ? -4.068 10.632 0.033 1.00 81.75 85 LEU A CA 1
ATOM 745 C C . LEU A 1 85 ? -2.763 10.358 -0.726 1.00 81.75 85 LEU A C 1
ATOM 747 O O . LEU A 1 85 ? -2.327 11.204 -1.505 1.00 81.75 85 LEU A O 1
ATOM 751 N N . LEU A 1 86 ? -2.143 9.190 -0.526 1.00 77.62 86 LEU A N 1
ATOM 752 C CA . LEU A 1 86 ? -0.854 8.844 -1.139 1.00 77.62 86 LEU A CA 1
ATOM 753 C C . LEU A 1 86 ? -0.830 8.985 -2.676 1.00 77.62 86 LEU A C 1
ATOM 755 O O . LEU A 1 86 ? 0.092 9.638 -3.163 1.00 77.62 86 LEU A O 1
ATOM 759 N N . PRO A 1 87 ? -1.825 8.490 -3.441 1.00 71.94 87 PRO A N 1
ATOM 760 C CA . PRO A 1 87 ? -1.884 8.685 -4.893 1.00 71.94 87 PRO A CA 1
ATOM 761 C C . PRO A 1 87 ? -1.988 10.149 -5.346 1.00 71.94 87 PRO A C 1
ATOM 763 O O . PRO A 1 87 ?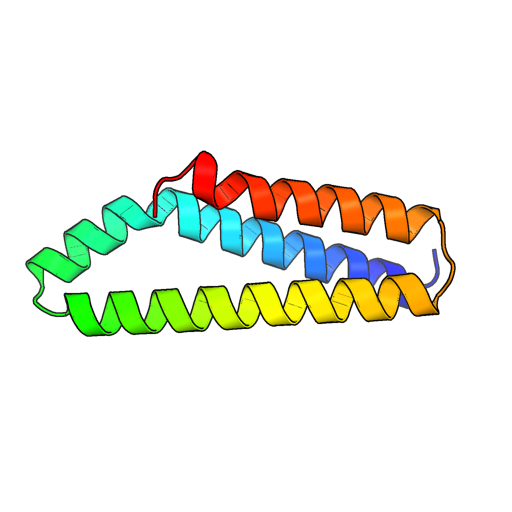 -1.631 10.460 -6.477 1.00 71.94 87 PRO A O 1
ATOM 766 N N . PHE A 1 88 ? -2.497 11.050 -4.497 1.00 72.25 88 PHE A N 1
ATOM 767 C CA . PHE A 1 88 ? -2.585 12.481 -4.813 1.00 72.25 88 PHE A CA 1
ATOM 768 C C . PHE A 1 88 ? -1.279 13.223 -4.511 1.00 72.25 88 PHE A C 1
ATOM 770 O O . PHE A 1 88 ? -0.956 14.199 -5.182 1.00 72.25 88 PHE A O 1
ATOM 777 N N . LEU A 1 89 ? -0.534 12.774 -3.496 1.00 70.31 89 LEU A N 1
ATOM 778 C CA . LEU A 1 89 ? 0.755 13.357 -3.104 1.00 70.31 89 LEU A CA 1
ATOM 779 C C . LEU A 1 89 ? 1.904 12.876 -3.992 1.00 70.31 89 LEU A C 1
ATOM 781 O O . LEU A 1 89 ? 2.833 13.630 -4.275 1.00 70.31 89 LEU A O 1
ATOM 785 N N . PHE A 1 90 ? 1.832 11.624 -4.427 1.00 69.38 90 PHE A N 1
ATOM 786 C CA . PHE A 1 90 ? 2.787 11.008 -5.330 1.00 69.38 90 PHE A CA 1
ATOM 787 C C . PHE A 1 90 ? 2.018 10.607 -6.586 1.00 69.38 90 PHE A C 1
ATOM 789 O O . PHE A 1 90 ? 1.383 9.551 -6.575 1.00 69.38 90 PHE A O 1
ATOM 796 N N . PRO A 1 91 ? 2.009 11.449 -7.638 1.00 58.88 91 PRO A N 1
ATOM 797 C CA . PRO A 1 91 ? 1.343 11.104 -8.883 1.00 58.88 91 PRO A CA 1
ATOM 798 C C . PRO A 1 91 ? 2.026 9.864 -9.472 1.00 58.88 91 PRO A C 1
ATOM 800 O O . PRO A 1 91 ? 3.174 9.917 -9.920 1.00 58.88 91 PRO A O 1
ATOM 803 N N . ILE A 1 92 ? 1.314 8.742 -9.375 1.00 56.59 92 ILE A N 1
ATOM 804 C CA . ILE A 1 92 ? 1.665 7.400 -9.857 1.00 56.59 92 ILE A CA 1
ATOM 805 C C . ILE A 1 92 ? 0.859 7.094 -11.109 1.00 56.59 92 ILE A C 1
ATOM 807 O O . ILE A 1 92 ? -0.387 7.223 -11.029 1.00 56.59 92 ILE A O 1
#